Protein AF-A0AAE7M6X0-F1 (afdb_monomer)

pLDDT: mean 81.27, std 18.71, range [42.62, 98.19]

Sequence (92 aa):
MRTLSTLLLATTAGLGLSAALPASGWAAGDDGMIQRLCLAGFNAAMSHAGKTPPAGMGSYTCNCFLDEVNSGASIQSAQDSCKQKAAARYKV

Structure (mmCIF, N/CA/C/O backbone):
data_AF-A0AAE7M6X0-F1
#
_entry.id   AF-A0AAE7M6X0-F1
#
loop_
_atom_site.group_PDB
_atom_site.id
_atom_site.type_symbol
_atom_site.label_atom_id
_atom_site.label_alt_id
_atom_site.label_comp_id
_atom_site.label_asym_id
_atom_site.label_entity_id
_atom_site.label_seq_id
_atom_site.pdbx_PDB_ins_code
_atom_site.Cartn_x
_atom_site.Cartn_y
_atom_site.Cartn_z
_atom_site.occupancy
_atom_site.B_iso_or_equiv
_atom_site.auth_seq_id
_atom_site.auth_comp_id
_atom_site.auth_asym_id
_atom_site.auth_atom_id
_atom_site.pdbx_PDB_model_num
ATOM 1 N N . MET A 1 1 ? 68.301 9.874 11.153 1.00 42.62 1 MET A N 1
ATOM 2 C CA . MET A 1 1 ? 68.997 9.091 10.113 1.00 42.62 1 MET A CA 1
ATOM 3 C C . MET A 1 1 ? 68.007 8.082 9.552 1.00 42.62 1 MET A C 1
ATOM 5 O O . MET A 1 1 ? 67.497 7.289 10.321 1.00 42.62 1 MET A O 1
ATOM 9 N N . ARG A 1 2 ? 67.717 8.201 8.248 1.00 51.09 2 ARG A N 1
ATOM 10 C CA . ARG A 1 2 ? 67.177 7.188 7.319 1.00 51.09 2 ARG A CA 1
ATOM 11 C C . ARG A 1 2 ? 65.987 6.328 7.779 1.00 51.09 2 ARG A C 1
ATOM 13 O O . ARG A 1 2 ? 66.167 5.303 8.418 1.00 51.09 2 ARG A O 1
ATOM 20 N N . THR A 1 3 ? 64.811 6.633 7.233 1.00 49.47 3 THR A N 1
ATOM 21 C CA . THR A 1 3 ? 64.246 5.823 6.128 1.00 49.47 3 THR A CA 1
ATOM 22 C C . THR A 1 3 ? 63.075 6.557 5.463 1.00 49.47 3 THR A C 1
ATOM 24 O O . THR A 1 3 ? 61.915 6.421 5.826 1.00 49.47 3 THR A O 1
ATOM 27 N N . LEU A 1 4 ? 63.427 7.360 4.453 1.00 58.53 4 LEU A N 1
ATOM 28 C CA . LEU A 1 4 ? 62.615 7.565 3.254 1.00 58.53 4 LEU A CA 1
ATOM 29 C C . LEU A 1 4 ? 62.485 6.207 2.538 1.00 58.53 4 LEU A C 1
ATOM 31 O O . LEU A 1 4 ? 63.511 5.623 2.189 1.00 58.53 4 LEU A O 1
ATOM 35 N N . SER A 1 5 ? 61.270 5.719 2.302 1.00 51.59 5 SER A N 1
ATOM 36 C CA . SER A 1 5 ? 60.927 4.679 1.310 1.00 51.59 5 SER A CA 1
ATOM 37 C C . SER A 1 5 ? 59.420 4.466 1.380 1.00 51.59 5 SER A C 1
ATOM 39 O O . SER A 1 5 ? 58.912 4.190 2.455 1.00 51.59 5 SER A O 1
ATOM 41 N N . THR A 1 6 ? 58.600 4.548 0.347 1.00 56.00 6 THR A N 1
ATOM 42 C CA . THR A 1 6 ? 58.731 4.908 -1.066 1.00 56.00 6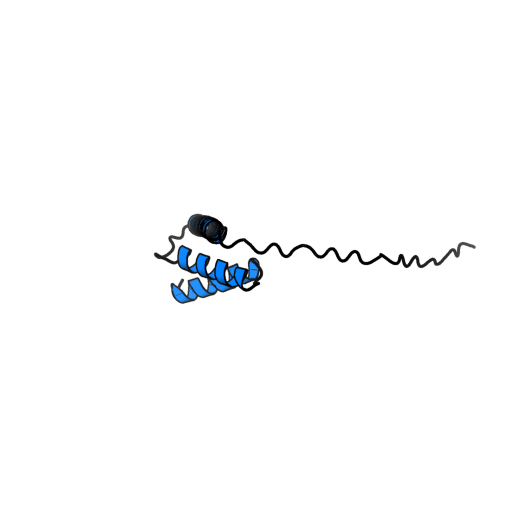 THR A CA 1
ATOM 43 C C . THR A 1 6 ? 57.272 4.996 -1.513 1.00 56.00 6 THR A C 1
ATOM 45 O O . THR A 1 6 ? 56.474 4.137 -1.134 1.00 56.00 6 THR A O 1
ATOM 48 N N . LEU A 1 7 ? 56.907 6.023 -2.284 1.00 63.38 7 LEU A N 1
ATOM 49 C CA . LEU A 1 7 ? 55.666 6.011 -3.058 1.00 63.38 7 LEU A CA 1
ATOM 50 C C . LEU A 1 7 ? 55.588 4.691 -3.833 1.00 63.38 7 LEU A C 1
ATOM 52 O O . LEU A 1 7 ? 56.574 4.329 -4.467 1.00 63.38 7 LEU A O 1
ATOM 56 N N . LEU A 1 8 ? 54.417 4.059 -3.887 1.00 54.94 8 LEU A N 1
ATOM 57 C CA . LEU A 1 8 ? 53.976 3.421 -5.123 1.00 54.94 8 LEU A CA 1
ATOM 58 C C . LEU A 1 8 ? 52.445 3.410 -5.169 1.00 54.94 8 LEU A C 1
ATOM 60 O O . LEU A 1 8 ? 51.774 2.641 -4.483 1.00 54.94 8 LEU A O 1
ATOM 64 N N . LEU A 1 9 ? 51.911 4.318 -5.985 1.00 53.41 9 LEU A N 1
ATOM 65 C CA . LEU A 1 9 ? 50.563 4.246 -6.526 1.00 53.41 9 LEU A CA 1
ATOM 66 C C . LEU A 1 9 ? 50.438 2.918 -7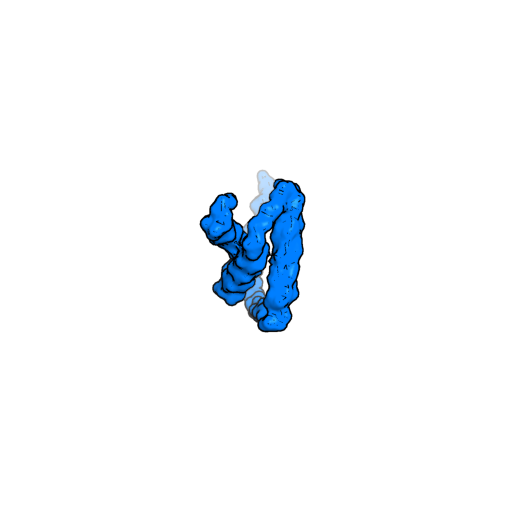.281 1.00 53.41 9 LEU A C 1
ATOM 68 O O . LEU A 1 9 ? 51.044 2.754 -8.336 1.00 53.41 9 LEU A O 1
ATOM 72 N N . ALA A 1 10 ? 49.635 1.991 -6.770 1.00 49.94 10 ALA A N 1
ATOM 73 C CA . ALA A 1 10 ? 49.130 0.884 -7.567 1.00 49.94 10 ALA A CA 1
ATOM 74 C C . ALA A 1 10 ? 47.688 1.212 -7.965 1.00 49.94 10 ALA A C 1
ATOM 76 O O . ALA A 1 10 ? 46.729 0.798 -7.321 1.00 49.94 10 ALA A O 1
ATOM 77 N N . THR A 1 11 ? 47.542 2.008 -9.025 1.00 58.22 11 THR A N 1
ATOM 78 C CA . THR A 1 11 ? 46.300 2.100 -9.794 1.00 58.22 11 THR A CA 1
ATOM 79 C C . THR A 1 11 ? 46.089 0.760 -10.492 1.00 58.22 11 THR A C 1
ATOM 81 O O . THR A 1 11 ? 46.546 0.555 -11.617 1.00 58.22 11 THR A O 1
ATOM 84 N N . THR A 1 12 ? 45.446 -0.188 -9.817 1.00 57.78 12 THR A N 1
ATOM 85 C CA . THR A 1 12 ? 44.936 -1.382 -10.482 1.00 57.78 12 THR A CA 1
ATOM 86 C C . THR A 1 12 ? 43.722 -0.965 -11.300 1.00 57.78 12 THR A C 1
ATOM 88 O O . THR A 1 12 ? 42.656 -0.648 -10.777 1.00 57.78 12 THR A O 1
ATOM 91 N N . ALA A 1 13 ? 43.917 -0.919 -12.617 1.00 57.31 13 ALA A N 1
ATOM 92 C CA . ALA A 1 13 ? 42.849 -0.879 -13.599 1.00 57.31 13 ALA A CA 1
ATOM 93 C C . ALA A 1 13 ? 41.968 -2.124 -13.404 1.00 57.31 13 ALA A C 1
ATOM 95 O O . ALA A 1 13 ? 42.250 -3.199 -13.930 1.00 57.31 13 ALA A O 1
ATOM 96 N N . GLY A 1 14 ? 40.928 -1.991 -12.584 1.00 54.75 14 GLY A N 1
ATOM 97 C CA . GLY A 1 14 ? 39.868 -2.979 -12.480 1.00 54.75 14 GLY A CA 1
ATOM 98 C C . GLY A 1 14 ? 39.038 -2.916 -13.752 1.00 54.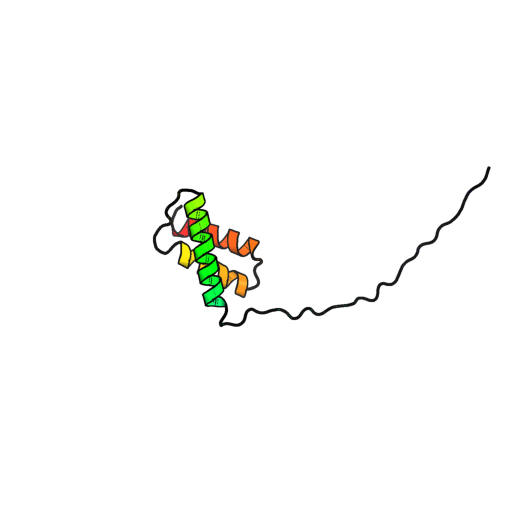75 14 GLY A C 1
ATOM 99 O O . GLY A 1 14 ? 38.271 -1.974 -13.938 1.00 54.75 14 GLY A O 1
ATOM 100 N N . LEU A 1 15 ? 39.228 -3.898 -14.636 1.00 53.41 15 LEU A N 1
ATOM 101 C CA . LEU A 1 15 ? 38.324 -4.191 -15.743 1.00 53.41 15 LEU A CA 1
ATOM 102 C C . LEU A 1 15 ? 36.883 -4.149 -15.223 1.00 53.41 15 LEU A C 1
ATOM 104 O O . LEU A 1 15 ? 36.499 -4.952 -14.372 1.00 53.41 15 LEU A O 1
ATOM 108 N N . GLY A 1 16 ? 36.109 -3.192 -15.734 1.00 55.94 16 GLY A N 1
ATOM 109 C CA . GLY A 1 16 ? 34.685 -3.070 -15.474 1.00 55.94 16 GLY A CA 1
ATOM 110 C C . GLY A 1 16 ? 33.966 -4.315 -15.971 1.00 55.94 16 GLY A C 1
ATOM 111 O O . GLY A 1 16 ? 33.645 -4.433 -17.151 1.00 55.94 16 GLY A O 1
ATOM 112 N N . LEU A 1 17 ? 33.717 -5.252 -15.061 1.00 53.84 17 LEU A N 1
ATOM 113 C CA . LEU A 1 17 ? 32.784 -6.341 -15.278 1.00 53.84 17 LEU A CA 1
ATOM 114 C C . LEU A 1 17 ? 31.380 -5.762 -15.096 1.00 53.84 17 LEU A C 1
ATOM 116 O O . LEU A 1 17 ? 30.787 -5.840 -14.022 1.00 53.84 17 LEU A O 1
ATOM 120 N N . SER A 1 18 ? 30.863 -5.125 -16.146 1.00 56.88 18 SER A N 1
ATOM 121 C CA . SER A 1 18 ? 29.448 -4.784 -16.252 1.00 56.88 18 SER A CA 1
ATOM 122 C C . SER A 1 18 ? 28.657 -6.084 -16.381 1.00 56.88 18 SER A C 1
ATOM 124 O O . SER A 1 18 ? 28.273 -6.495 -17.473 1.00 56.88 18 SER A O 1
ATOM 126 N N . ALA A 1 19 ? 28.448 -6.762 -15.252 1.00 56.19 19 ALA A N 1
ATOM 127 C CA . ALA A 1 19 ? 27.437 -7.791 -15.134 1.00 56.19 19 ALA A CA 1
ATOM 128 C C . ALA A 1 19 ? 26.087 -7.099 -15.347 1.00 56.19 19 ALA A C 1
ATOM 130 O O . ALA A 1 19 ? 25.531 -6.491 -14.433 1.00 56.19 19 ALA A O 1
ATOM 131 N N . ALA A 1 20 ? 25.594 -7.141 -16.584 1.00 58.84 20 ALA A N 1
ATOM 132 C CA . ALA A 1 20 ? 24.198 -6.891 -16.880 1.00 58.84 20 ALA A CA 1
ATOM 133 C C . ALA A 1 20 ? 23.399 -7.983 -16.160 1.00 58.84 20 ALA A C 1
ATOM 135 O O . ALA A 1 20 ? 23.180 -9.073 -16.688 1.00 58.84 20 ALA A O 1
ATOM 136 N N . LEU A 1 21 ? 23.055 -7.717 -14.898 1.00 59.22 21 LEU A N 1
ATOM 137 C CA . LEU A 1 21 ? 22.101 -8.517 -14.153 1.00 59.22 21 LEU A CA 1
ATOM 138 C C . LEU A 1 21 ? 20.808 -8.505 -14.975 1.00 59.22 21 LEU A C 1
ATOM 140 O O . LEU A 1 21 ? 20.339 -7.416 -15.323 1.00 59.22 21 LEU A O 1
ATOM 144 N N . PRO A 1 22 ? 20.247 -9.672 -15.331 1.00 50.47 22 PRO A N 1
ATOM 145 C CA . PRO A 1 22 ? 18.944 -9.694 -15.964 1.00 50.47 22 PRO A CA 1
ATOM 146 C C . PRO A 1 22 ? 17.986 -8.966 -15.024 1.00 50.47 22 PRO A C 1
ATOM 148 O O . PRO A 1 22 ? 17.914 -9.289 -13.837 1.00 50.47 22 PRO A O 1
ATOM 151 N N . ALA A 1 23 ? 17.295 -7.952 -15.544 1.00 56.88 23 ALA A N 1
ATOM 152 C CA . ALA A 1 23 ? 16.175 -7.352 -14.846 1.00 56.88 23 ALA A CA 1
ATOM 153 C C . ALA A 1 23 ? 15.168 -8.482 -14.618 1.00 56.88 23 ALA A C 1
ATOM 155 O O . ALA A 1 23 ? 14.490 -8.920 -15.547 1.00 56.88 23 ALA A O 1
ATOM 156 N N . SER A 1 24 ? 15.142 -9.025 -13.404 1.00 54.72 24 SER A N 1
ATOM 157 C CA . SER A 1 24 ? 14.154 -10.000 -12.973 1.00 54.72 24 SER A CA 1
ATOM 158 C C . SER A 1 24 ? 12.817 -9.273 -12.868 1.00 54.72 24 SER A C 1
ATOM 160 O O . SER A 1 24 ? 12.423 -8.839 -11.789 1.00 54.72 24 SER A O 1
ATOM 162 N N . GLY A 1 25 ? 12.166 -9.061 -14.010 1.00 56.44 25 GLY A N 1
ATOM 163 C CA . GLY A 1 25 ? 10.769 -8.664 -14.058 1.00 56.44 25 GLY A CA 1
ATOM 164 C C . GLY A 1 25 ? 9.939 -9.822 -13.524 1.00 56.44 25 GLY A C 1
ATOM 165 O O . GLY A 1 25 ? 10.076 -10.951 -14.002 1.00 56.44 25 GLY A O 1
ATOM 166 N N . TRP A 1 26 ? 9.129 -9.565 -12.499 1.00 58.47 26 TRP A N 1
ATOM 167 C CA . TRP A 1 26 ? 8.207 -10.562 -11.968 1.00 58.47 26 TRP A CA 1
ATOM 168 C C . TRP A 1 26 ? 7.235 -10.966 -13.078 1.00 58.47 26 TRP A C 1
ATOM 170 O O . TRP A 1 26 ? 6.663 -10.119 -13.765 1.00 58.47 26 TRP A O 1
ATOM 180 N N . ALA A 1 27 ? 7.110 -12.268 -13.327 1.00 55.84 27 ALA A N 1
ATOM 181 C CA . ALA A 1 27 ? 6.174 -12.767 -14.323 1.00 55.84 27 ALA A CA 1
ATOM 182 C C . ALA A 1 27 ? 4.742 -12.458 -13.859 1.00 55.84 27 ALA A C 1
ATOM 184 O O . ALA A 1 27 ? 4.435 -12.631 -12.686 1.00 55.84 27 ALA A O 1
ATOM 185 N N . ALA A 1 28 ? 3.843 -12.088 -14.775 1.00 55.62 28 ALA A N 1
ATOM 186 C CA . ALA A 1 28 ? 2.452 -11.698 -14.486 1.00 55.62 28 ALA A CA 1
ATOM 187 C C . ALA A 1 28 ? 1.598 -12.748 -13.719 1.00 55.62 28 ALA A C 1
ATOM 189 O O . ALA A 1 28 ? 0.463 -12.476 -13.342 1.00 55.62 28 ALA A O 1
ATOM 190 N N . GLY A 1 29 ? 2.114 -13.963 -13.491 1.00 53.53 29 GLY A N 1
ATOM 191 C CA . GLY A 1 29 ? 1.505 -14.967 -12.607 1.00 53.53 29 GLY A CA 1
ATOM 192 C C . GLY A 1 29 ? 1.844 -14.802 -11.116 1.00 53.53 29 GLY A C 1
ATOM 193 O O . GLY A 1 29 ? 1.145 -15.365 -10.275 1.00 53.53 29 GLY A O 1
ATOM 194 N N . ASP A 1 30 ? 2.883 -14.033 -10.778 1.00 61.97 30 ASP A N 1
ATOM 195 C CA . ASP A 1 30 ? 3.377 -13.828 -9.407 1.00 61.97 30 ASP A CA 1
ATOM 196 C C . ASP A 1 30 ? 2.573 -12.759 -8.647 1.00 61.97 30 ASP A C 1
ATOM 198 O O . ASP A 1 30 ? 2.482 -12.798 -7.419 1.00 61.97 30 ASP A O 1
ATOM 202 N N . ASP A 1 31 ? 1.893 -11.858 -9.368 1.00 66.00 31 ASP A N 1
ATOM 203 C CA . ASP A 1 31 ? 1.130 -10.743 -8.792 1.00 66.00 31 ASP A CA 1
ATOM 204 C C . ASP A 1 31 ? 0.104 -11.215 -7.749 1.00 66.00 31 ASP A C 1
ATOM 206 O O . ASP A 1 31 ? -0.040 -10.614 -6.684 1.00 66.00 31 ASP A O 1
ATOM 210 N N . GLY A 1 32 ? -0.568 -12.346 -7.996 1.00 78.94 32 GLY A N 1
ATOM 211 C CA . GLY A 1 32 ? -1.527 -12.928 -7.053 1.00 78.94 32 GLY A CA 1
ATOM 212 C C . GLY A 1 32 ? -0.881 -13.489 -5.779 1.00 78.94 32 GLY A C 1
ATOM 213 O O . GLY A 1 32 ? -1.472 -13.416 -4.698 1.00 78.94 32 GLY A O 1
ATOM 214 N N . MET A 1 33 ? 0.337 -14.032 -5.872 1.00 85.69 33 MET A N 1
ATOM 215 C CA . MET A 1 33 ? 1.090 -14.513 -4.711 1.00 85.69 33 MET A CA 1
ATOM 216 C C . MET A 1 33 ? 1.632 -13.338 -3.896 1.00 85.69 33 MET A C 1
ATOM 218 O O . MET A 1 33 ? 1.447 -13.306 -2.676 1.00 85.69 33 MET A O 1
ATOM 222 N N . ILE A 1 34 ? 2.214 -12.340 -4.561 1.00 84.56 34 ILE A N 1
ATOM 223 C CA . ILE A 1 34 ? 2.711 -11.120 -3.922 1.00 84.56 34 ILE A CA 1
ATOM 224 C C . ILE A 1 34 ? 1.558 -10.372 -3.239 1.00 84.56 34 ILE A C 1
ATOM 226 O O . ILE A 1 34 ? 1.703 -9.937 -2.097 1.00 84.56 34 ILE A O 1
ATOM 230 N N . GLN A 1 35 ? 0.378 -10.298 -3.862 1.00 86.69 35 GLN A N 1
ATOM 231 C CA . GLN A 1 35 ? -0.809 -9.701 -3.246 1.00 86.69 35 GLN A CA 1
ATOM 232 C C . GLN A 1 35 ? -1.204 -10.414 -1.947 1.00 86.69 35 GLN A C 1
ATOM 234 O O . GLN A 1 35 ? -1.476 -9.760 -0.938 1.00 86.69 35 GLN A O 1
ATOM 239 N N . ARG A 1 36 ? -1.226 -11.754 -1.945 1.00 90.44 36 ARG A N 1
ATOM 240 C CA . ARG A 1 36 ? -1.558 -12.549 -0.751 1.00 90.44 36 ARG A CA 1
ATOM 241 C C . ARG A 1 36 ? -0.527 -12.370 0.357 1.00 90.44 36 ARG A C 1
ATOM 243 O O . ARG A 1 36 ? -0.913 -12.218 1.515 1.00 90.44 36 ARG A O 1
ATOM 250 N N . LEU A 1 37 ? 0.758 -12.353 0.010 1.00 92.50 37 LEU A N 1
ATOM 251 C CA . LEU A 1 37 ? 1.843 -12.093 0.957 1.00 92.50 37 LEU A CA 1
ATOM 252 C C . LEU A 1 37 ? 1.755 -10.679 1.533 1.00 92.50 37 LEU A C 1
ATOM 254 O O . LEU A 1 37 ? 1.863 -10.505 2.746 1.00 92.50 37 LEU A O 1
ATOM 258 N N . CYS A 1 38 ? 1.478 -9.683 0.691 1.00 94.31 38 CYS A N 1
ATOM 259 C CA . CYS A 1 38 ? 1.233 -8.321 1.141 1.00 94.31 38 CYS A CA 1
ATOM 260 C C . CYS A 1 38 ? 0.061 -8.270 2.125 1.00 94.31 38 CYS A C 1
ATOM 262 O O . CYS A 1 38 ? 0.187 -7.678 3.195 1.00 94.31 38 CYS A O 1
ATOM 264 N N . LEU A 1 39 ? -1.060 -8.924 1.806 1.00 94.44 39 LEU A N 1
ATOM 265 C CA . LEU A 1 39 ? -2.240 -8.920 2.668 1.00 94.44 39 LEU A CA 1
ATOM 266 C C . LEU A 1 39 ? -1.950 -9.595 4.016 1.00 94.44 39 LEU A C 1
ATOM 268 O O . LEU A 1 39 ? -2.373 -9.099 5.060 1.00 94.44 39 LEU A O 1
ATOM 272 N N . ALA A 1 40 ? -1.199 -10.697 4.010 1.00 95.38 40 ALA A N 1
ATOM 273 C CA . ALA A 1 40 ? -0.758 -11.367 5.227 1.00 95.38 40 ALA A CA 1
ATOM 274 C C . ALA A 1 40 ? 0.135 -10.452 6.083 1.00 95.38 40 ALA A C 1
ATOM 276 O O . ALA A 1 40 ? -0.113 -10.305 7.279 1.00 95.38 40 ALA A O 1
ATOM 277 N N . GLY A 1 41 ? 1.118 -9.782 5.470 1.00 94.38 41 GLY A N 1
ATOM 278 C CA . GLY A 1 41 ? 1.984 -8.818 6.152 1.00 94.38 41 GLY A CA 1
ATOM 279 C C . GLY A 1 4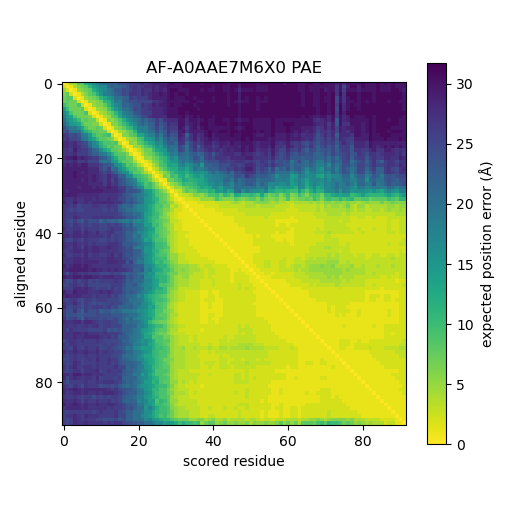1 ? 1.215 -7.619 6.711 1.00 94.38 41 GLY A C 1
ATOM 280 O O . GLY A 1 41 ? 1.430 -7.220 7.854 1.00 94.38 41 GLY A O 1
ATOM 281 N N . PHE A 1 42 ? 0.260 -7.088 5.946 1.00 95.12 42 PHE A N 1
ATOM 282 C CA . PHE A 1 42 ? -0.637 -6.023 6.387 1.00 95.12 42 PHE A CA 1
ATOM 283 C C . PHE A 1 42 ? -1.452 -6.449 7.616 1.00 95.12 42 PHE A C 1
ATOM 285 O O . PHE A 1 42 ? -1.459 -5.747 8.627 1.00 95.12 42 PHE A O 1
ATOM 292 N N . ASN A 1 43 ? -2.095 -7.618 7.565 1.00 94.69 43 ASN A N 1
ATOM 293 C CA . ASN A 1 43 ? -2.891 -8.133 8.680 1.00 94.69 43 ASN A CA 1
ATOM 294 C C . ASN A 1 43 ? -2.031 -8.393 9.924 1.00 94.69 43 ASN A C 1
ATOM 296 O O . ASN A 1 43 ? -2.450 -8.065 11.033 1.00 94.69 43 ASN A O 1
ATOM 300 N N . ALA A 1 44 ? -0.816 -8.919 9.748 1.00 96.31 44 ALA A N 1
ATOM 301 C CA . ALA A 1 44 ? 0.131 -9.113 10.840 1.00 96.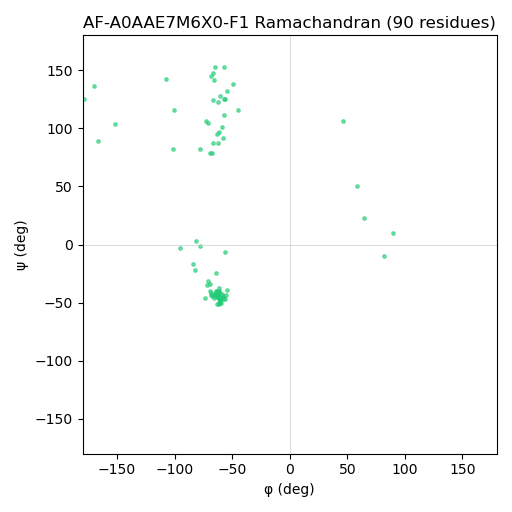31 44 ALA A CA 1
ATOM 302 C C . ALA A 1 44 ? 0.534 -7.780 11.489 1.00 96.31 44 ALA A C 1
ATOM 304 O O . ALA A 1 44 ? 0.512 -7.669 12.713 1.00 96.31 44 ALA A O 1
ATOM 305 N N . ALA A 1 45 ? 0.831 -6.748 10.691 1.00 94.19 45 ALA A N 1
ATOM 306 C CA . ALA A 1 45 ? 1.171 -5.420 11.198 1.00 94.19 45 ALA A CA 1
ATOM 307 C C . ALA A 1 45 ? 0.004 -4.776 11.967 1.00 94.19 45 ALA A C 1
ATOM 309 O O . ALA A 1 45 ? 0.204 -4.218 13.045 1.00 94.19 45 ALA A O 1
ATOM 310 N N . MET A 1 46 ? -1.222 -4.897 11.452 1.00 94.69 46 MET A N 1
ATOM 311 C CA . MET A 1 46 ? -2.419 -4.393 12.130 1.00 94.69 46 MET A CA 1
ATOM 312 C C . MET A 1 46 ? -2.683 -5.133 13.444 1.00 94.69 46 MET A C 1
ATOM 314 O O . MET A 1 46 ? -2.910 -4.493 14.471 1.00 94.69 46 MET A O 1
ATOM 318 N N . SER A 1 47 ? -2.567 -6.465 13.439 1.00 96.31 47 SER A N 1
ATOM 319 C CA . SER A 1 47 ? -2.700 -7.287 14.645 1.00 96.31 47 SER A CA 1
ATOM 320 C C . SER A 1 47 ? -1.629 -6.955 15.681 1.00 96.31 47 SER A C 1
ATOM 322 O O . SER A 1 47 ? -1.945 -6.844 16.862 1.00 96.31 47 SER A O 1
ATOM 324 N N . HIS A 1 48 ? -0.378 -6.766 15.256 1.00 96.31 48 HIS A N 1
ATOM 325 C CA . HIS A 1 48 ? 0.716 -6.357 16.135 1.00 96.31 48 HIS A CA 1
ATOM 326 C C . HIS A 1 48 ? 0.453 -4.984 16.768 1.00 96.31 48 HIS A C 1
ATOM 328 O O . HIS A 1 48 ? 0.736 -4.779 17.944 1.00 96.31 48 HIS A O 1
ATOM 334 N N . ALA A 1 49 ? -0.154 -4.064 16.014 1.00 94.00 49 ALA A N 1
ATOM 335 C CA . ALA A 1 49 ? -0.563 -2.753 16.505 1.00 94.00 49 ALA A CA 1
ATOM 336 C C . ALA A 1 49 ? -1.858 -2.771 17.346 1.00 94.00 49 ALA A C 1
ATOM 338 O O . ALA A 1 49 ? -2.300 -1.709 17.783 1.00 94.00 49 ALA A O 1
ATOM 339 N N . GLY A 1 50 ? -2.504 -3.929 17.534 1.00 96.50 50 GLY A N 1
ATOM 340 C CA . GLY A 1 50 ? -3.796 -4.033 18.220 1.00 96.50 50 GLY A CA 1
ATOM 341 C C . GLY A 1 50 ? -4.939 -3.316 17.492 1.00 96.50 50 GLY A C 1
ATOM 342 O O . GLY A 1 50 ? -5.923 -2.923 18.117 1.00 96.50 50 GLY A O 1
ATOM 343 N N . LYS A 1 51 ? -4.811 -3.102 16.177 1.00 92.88 51 LYS A N 1
ATOM 344 C CA . LYS A 1 51 ? -5.787 -2.378 15.357 1.00 92.88 51 LYS A CA 1
ATOM 345 C C . LYS A 1 51 ? -6.558 -3.336 14.459 1.00 92.88 51 LYS A C 1
ATOM 347 O O . LYS A 1 51 ? -5.990 -4.249 13.869 1.00 92.88 51 LYS A O 1
ATOM 352 N N . THR A 1 52 ? -7.847 -3.058 14.281 1.00 94.12 52 THR A N 1
ATOM 353 C CA . THR A 1 52 ? -8.666 -3.715 13.255 1.00 94.12 52 THR A CA 1
ATOM 354 C C . THR A 1 52 ? -8.794 -2.778 12.052 1.00 94.12 52 THR A C 1
ATOM 356 O O . THR A 1 52 ? -9.350 -1.689 12.203 1.00 94.12 52 THR A O 1
ATOM 359 N N . PRO A 1 53 ? -8.262 -3.142 10.872 1.00 93.56 53 PRO A N 1
ATOM 360 C CA . PRO A 1 53 ? -8.375 -2.312 9.680 1.00 93.56 53 PRO A CA 1
ATOM 361 C C . PRO A 1 53 ? -9.832 -2.257 9.183 1.00 93.56 53 PRO A C 1
ATOM 363 O O . PRO A 1 53 ? -10.531 -3.272 9.240 1.00 93.56 53 PRO A O 1
ATOM 366 N N . PRO A 1 54 ? -10.292 -1.118 8.633 1.00 95.00 54 PRO A N 1
ATOM 367 C CA . PRO A 1 54 ? -11.558 -1.049 7.912 1.00 95.00 54 PRO A CA 1
ATOM 368 C C . PRO A 1 54 ? -11.615 -2.040 6.743 1.00 95.00 54 PRO A C 1
ATOM 370 O O . PRO A 1 54 ? -10.594 -2.371 6.126 1.00 95.00 54 PRO A O 1
ATOM 373 N N . ALA A 1 55 ? -12.827 -2.474 6.393 1.00 94.38 55 ALA A N 1
ATOM 374 C CA . ALA A 1 55 ? -13.047 -3.369 5.263 1.00 94.38 55 ALA A CA 1
ATOM 375 C C . ALA A 1 55 ? -12.446 -2.789 3.968 1.00 94.38 55 ALA A C 1
ATOM 377 O O . ALA A 1 55 ? -12.635 -1.618 3.642 1.00 94.38 55 ALA A O 1
ATOM 378 N N . GLY A 1 56 ? -11.699 -3.618 3.236 1.00 94.31 56 GLY A N 1
ATOM 379 C CA . GLY A 1 56 ? -11.047 -3.236 1.980 1.00 94.31 56 GLY A CA 1
ATOM 380 C C . GLY A 1 56 ? -9.714 -2.490 2.121 1.00 94.31 56 GLY A C 1
ATOM 381 O O . GLY A 1 56 ? -9.009 -2.350 1.119 1.00 94.31 56 GLY A O 1
ATOM 382 N N . MET A 1 57 ? -9.310 -2.059 3.325 1.00 96.38 57 MET A N 1
ATOM 383 C CA . MET A 1 57 ? -8.061 -1.304 3.513 1.00 96.38 57 MET A CA 1
ATOM 384 C C .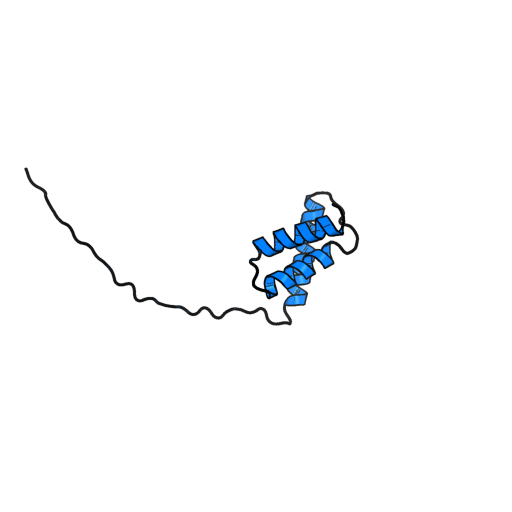 MET A 1 57 ? -6.818 -2.108 3.123 1.00 96.38 57 MET A C 1
ATOM 386 O O . MET A 1 57 ? -5.964 -1.591 2.401 1.00 96.38 57 MET A O 1
ATOM 390 N N . GLY A 1 58 ? -6.740 -3.379 3.526 1.00 95.50 58 GLY A N 1
ATOM 391 C CA . GLY A 1 58 ? -5.623 -4.257 3.165 1.00 95.50 58 GLY A CA 1
ATOM 392 C C . GLY A 1 58 ? -5.515 -4.466 1.656 1.00 95.50 58 GLY A C 1
ATOM 393 O O . GLY A 1 58 ? -4.466 -4.210 1.073 1.00 95.50 58 GLY A O 1
ATOM 394 N N . SER A 1 59 ? -6.620 -4.838 1.001 1.00 95.19 59 SER A N 1
ATOM 395 C CA . SER A 1 59 ? -6.644 -5.066 -0.450 1.00 95.19 59 SER A CA 1
ATOM 396 C C . SER A 1 59 ? -6.286 -3.808 -1.241 1.00 95.19 59 SER A C 1
ATOM 398 O O . SER A 1 59 ? -5.505 -3.881 -2.184 1.00 95.19 59 SER A O 1
ATOM 400 N N . TYR A 1 60 ? -6.804 -2.643 -0.836 1.00 96.44 60 TYR A N 1
ATOM 401 C CA . TYR A 1 60 ? -6.448 -1.364 -1.455 1.00 96.44 60 TYR A CA 1
ATOM 402 C C . TYR A 1 60 ? -4.950 -1.067 -1.325 1.00 96.44 60 TYR A C 1
ATOM 404 O O . TYR A 1 60 ? -4.297 -0.743 -2.315 1.00 96.44 60 TYR A O 1
ATOM 412 N N . THR A 1 61 ? -4.404 -1.213 -0.115 1.00 96.62 61 THR A N 1
ATOM 413 C CA . THR A 1 61 ? -2.988 -0.938 0.163 1.00 96.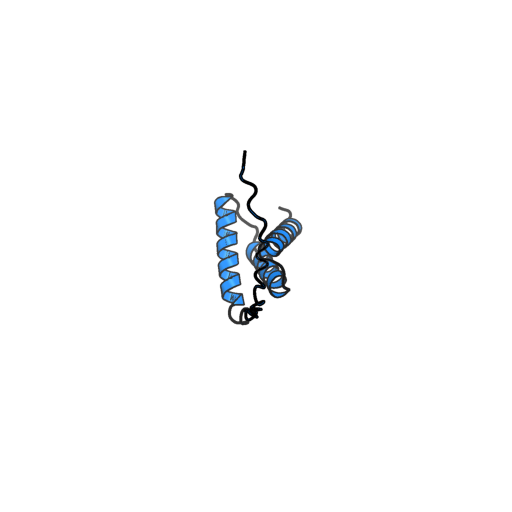62 61 THR A CA 1
ATOM 414 C C . THR A 1 61 ? -2.083 -1.873 -0.639 1.00 96.62 61 THR A C 1
ATOM 416 O O . THR A 1 61 ? -1.100 -1.423 -1.219 1.00 96.62 61 THR A O 1
ATOM 419 N N . CYS A 1 62 ? -2.442 -3.155 -0.735 1.00 96.25 62 CYS A N 1
ATOM 420 C CA . CYS A 1 62 ? -1.665 -4.144 -1.477 1.00 96.25 62 CYS A CA 1
ATOM 421 C C . CYS A 1 62 ? -1.745 -3.988 -2.994 1.00 96.25 62 CYS A C 1
ATOM 423 O O . CYS A 1 62 ? -0.742 -4.192 -3.670 1.00 96.25 62 CYS A O 1
ATOM 425 N N . ASN A 1 63 ? -2.894 -3.570 -3.529 1.00 95.88 63 ASN A N 1
ATOM 426 C CA . ASN A 1 63 ? -3.007 -3.228 -4.947 1.00 95.88 63 ASN A CA 1
ATOM 427 C C . ASN A 1 63 ? -2.171 -2.000 -5.295 1.00 95.88 63 ASN A C 1
ATOM 429 O O . ASN A 1 63 ? -1.468 -2.013 -6.296 1.00 95.88 63 ASN A O 1
ATOM 433 N N . CYS A 1 64 ? -2.210 -0.969 -4.447 1.00 97.19 64 CYS A N 1
ATOM 434 C CA . CYS A 1 64 ? -1.347 0.196 -4.606 1.00 97.19 64 CYS A CA 1
ATOM 435 C C . CYS A 1 64 ? 0.133 -0.206 -4.599 1.00 97.19 64 CYS A C 1
ATOM 437 O O . CYS A 1 64 ? 0.895 0.243 -5.446 1.00 97.19 64 CYS A O 1
ATOM 439 N N . PHE A 1 65 ? 0.534 -1.067 -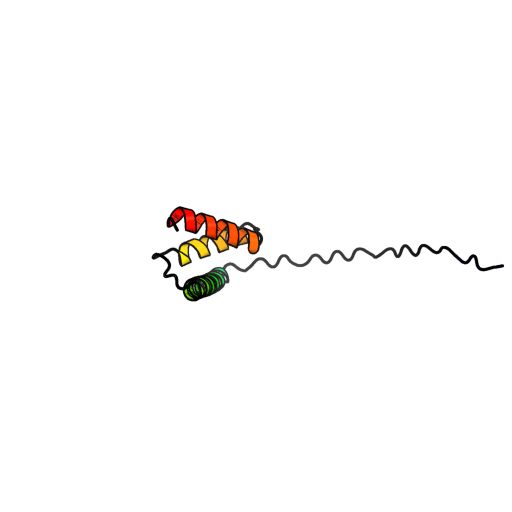3.659 1.00 96.12 65 PHE A N 1
ATOM 440 C CA . PHE A 1 65 ? 1.918 -1.516 -3.552 1.00 96.12 65 PHE A CA 1
ATOM 441 C C . PHE A 1 65 ? 2.369 -2.236 -4.826 1.00 96.12 65 PHE A C 1
ATOM 443 O O . PHE A 1 65 ? 3.404 -1.890 -5.380 1.00 96.12 65 PHE A O 1
ATOM 450 N N . LEU A 1 66 ? 1.574 -3.187 -5.320 1.00 94.06 66 LEU A N 1
ATOM 451 C CA . LEU A 1 66 ? 1.872 -3.883 -6.572 1.00 94.06 66 LEU A CA 1
ATOM 452 C C . LEU A 1 66 ? 1.996 -2.926 -7.758 1.00 94.06 66 LEU A C 1
ATOM 454 O O . LEU A 1 66 ? 2.944 -3.040 -8.525 1.00 94.06 66 LEU A O 1
ATOM 458 N N . ASP A 1 67 ? 1.080 -1.967 -7.881 1.00 94.88 67 ASP A N 1
ATOM 459 C CA . ASP A 1 67 ? 1.086 -0.969 -8.954 1.00 94.88 67 ASP A CA 1
ATOM 460 C C . ASP A 1 67 ? 2.361 -0.109 -8.946 1.00 94.88 67 ASP A C 1
ATOM 462 O O . ASP A 1 67 ? 3.026 0.037 -9.973 1.00 94.88 67 ASP A O 1
ATOM 466 N N . GLU A 1 68 ? 2.762 0.404 -7.779 1.00 95.50 68 GLU A N 1
ATOM 467 C CA . GLU A 1 68 ? 3.962 1.238 -7.675 1.00 95.50 68 GLU A CA 1
ATOM 468 C C . GLU A 1 68 ? 5.241 0.446 -7.933 1.00 95.50 68 GLU A C 1
ATOM 470 O O . GLU A 1 68 ? 6.139 0.922 -8.629 1.00 95.50 68 GLU A O 1
ATOM 475 N N . VAL A 1 69 ? 5.327 -0.773 -7.406 1.00 93.56 69 VAL A N 1
ATOM 476 C CA . VAL A 1 69 ? 6.507 -1.614 -7.594 1.00 93.56 69 VAL A CA 1
ATOM 477 C C . VAL A 1 69 ? 6.606 -2.079 -9.059 1.00 93.56 69 VAL A C 1
ATOM 479 O O . VAL A 1 69 ? 7.688 -2.005 -9.643 1.00 93.56 69 VAL A O 1
ATOM 482 N N . ASN A 1 70 ? 5.491 -2.436 -9.705 1.00 91.50 70 ASN A N 1
ATOM 483 C CA . ASN A 1 70 ? 5.455 -2.719 -11.147 1.00 91.50 70 ASN A CA 1
ATOM 484 C C . ASN A 1 70 ? 5.782 -1.480 -12.001 1.00 91.50 70 ASN A C 1
ATOM 486 O O . ASN A 1 70 ? 6.305 -1.612 -13.106 1.00 91.50 70 ASN A O 1
ATOM 490 N N . SER A 1 71 ? 5.555 -0.276 -11.469 1.00 94.25 71 SER A N 1
ATOM 491 C CA . SER A 1 71 ? 5.967 0.998 -12.076 1.00 94.25 71 SER A CA 1
ATOM 492 C C . SER A 1 71 ? 7.438 1.364 -11.811 1.00 94.25 71 SER A C 1
ATOM 494 O O . SER A 1 71 ? 7.891 2.434 -12.217 1.00 94.25 71 SER A O 1
ATOM 496 N N . GLY A 1 72 ? 8.203 0.494 -11.141 1.00 93.94 72 GLY A N 1
ATOM 497 C CA . GLY A 1 72 ? 9.631 0.678 -10.871 1.00 93.94 72 GLY A CA 1
ATOM 498 C C . GLY A 1 72 ? 9.953 1.403 -9.563 1.00 93.94 72 GLY A C 1
ATOM 499 O O . GLY A 1 72 ? 11.112 1.754 -9.333 1.00 93.94 72 GLY A O 1
ATOM 500 N N . ALA A 1 73 ? 8.968 1.635 -8.691 1.00 95.44 73 ALA A N 1
ATOM 501 C CA . ALA A 1 73 ? 9.232 2.174 -7.365 1.00 95.44 73 ALA A CA 1
ATOM 502 C C . ALA A 1 73 ? 10.013 1.168 -6.507 1.00 95.44 73 ALA A C 1
ATOM 504 O O . ALA A 1 73 ? 9.824 -0.048 -6.584 1.00 95.44 73 ALA A O 1
ATOM 505 N N . SER A 1 74 ? 10.868 1.682 -5.621 1.00 95.56 74 SER A N 1
ATOM 506 C CA . SER A 1 74 ? 11.491 0.843 -4.598 1.00 95.56 74 SER A CA 1
ATOM 507 C C . SER A 1 74 ? 10.434 0.300 -3.630 1.00 95.56 74 SER A C 1
ATOM 509 O O . SER A 1 74 ? 9.422 0.951 -3.365 1.00 95.56 74 SER A O 1
ATOM 511 N N . ILE A 1 75 ? 10.698 -0.860 -3.029 1.00 92.12 75 ILE A N 1
ATOM 512 C CA . ILE A 1 75 ? 9.801 -1.473 -2.038 1.00 92.12 75 ILE A CA 1
ATOM 513 C C . ILE A 1 75 ? 9.499 -0.504 -0.887 1.00 92.12 75 ILE A C 1
ATOM 515 O O . ILE A 1 75 ? 8.346 -0.364 -0.485 1.00 92.12 75 ILE A O 1
ATOM 519 N N . GLN A 1 76 ? 10.522 0.192 -0.384 1.00 94.94 76 GLN A N 1
ATOM 520 C CA . GLN A 1 76 ? 10.376 1.148 0.713 1.00 94.94 76 GLN A CA 1
ATOM 521 C C . GLN A 1 76 ? 9.471 2.320 0.307 1.00 94.94 76 GLN A C 1
ATOM 523 O O . GLN A 1 76 ? 8.487 2.599 0.988 1.00 94.94 76 GLN A O 1
ATOM 528 N N . SER A 1 77 ? 9.749 2.955 -0.840 1.00 97.19 77 SER A N 1
ATOM 529 C CA . SER A 1 77 ? 8.939 4.079 -1.328 1.00 97.19 77 SER A CA 1
ATOM 530 C C . SER A 1 77 ? 7.491 3.672 -1.604 1.00 97.19 77 SER A C 1
ATOM 532 O O . SER A 1 77 ? 6.581 4.415 -1.244 1.00 97.19 77 SER A O 1
ATOM 534 N N . ALA A 1 78 ? 7.274 2.479 -2.168 1.00 96.88 78 ALA A N 1
ATOM 535 C CA . ALA A 1 78 ? 5.940 1.953 -2.435 1.00 96.88 78 ALA A CA 1
ATOM 536 C C . ALA A 1 78 ? 5.151 1.707 -1.147 1.00 96.88 78 ALA A C 1
ATOM 538 O O . ALA A 1 78 ? 3.981 2.073 -1.040 1.00 96.88 78 ALA A O 1
ATOM 539 N N . GLN A 1 79 ? 5.792 1.133 -0.125 1.00 94.94 79 GLN A N 1
ATOM 540 C CA . GLN A 1 79 ? 5.158 0.961 1.179 1.00 94.94 79 GLN A CA 1
ATOM 541 C C . GLN A 1 79 ? 4.758 2.302 1.796 1.00 94.94 79 GLN A C 1
ATOM 543 O O . GLN A 1 79 ? 3.631 2.435 2.272 1.00 94.94 79 GLN A O 1
ATOM 548 N N . ASP A 1 80 ? 5.659 3.282 1.803 1.00 97.44 80 ASP A N 1
ATOM 549 C CA . ASP A 1 80 ? 5.412 4.572 2.447 1.00 97.44 80 ASP A CA 1
ATOM 550 C C . ASP A 1 80 ? 4.322 5.366 1.719 1.00 97.44 80 ASP A C 1
ATOM 552 O O . ASP A 1 80 ? 3.401 5.877 2.363 1.00 97.44 80 ASP A O 1
ATOM 556 N N . SER A 1 81 ? 4.369 5.406 0.385 1.00 98.19 81 SER A N 1
ATOM 557 C CA . SER A 1 81 ? 3.348 6.039 -0.4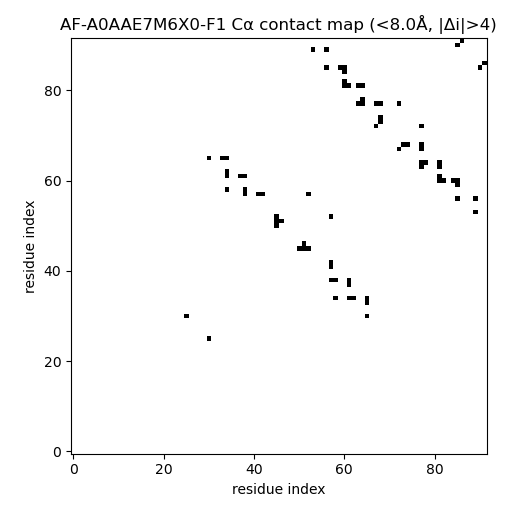56 1.00 98.19 81 SER A CA 1
ATOM 558 C C . SER A 1 81 ? 1.979 5.380 -0.270 1.00 98.19 81 SER A C 1
ATOM 560 O O . SER A 1 81 ? 0.982 6.048 0.023 1.00 98.19 81 SER A O 1
ATOM 562 N N . CYS A 1 82 ? 1.907 4.051 -0.361 1.00 97.75 82 CYS A N 1
ATOM 563 C CA . CYS A 1 82 ? 0.633 3.342 -0.295 1.00 97.75 82 CYS A CA 1
ATOM 564 C C . CYS A 1 82 ? 0.010 3.341 1.102 1.00 97.75 82 CYS A C 1
ATOM 566 O O . CYS A 1 82 ? -1.216 3.410 1.213 1.00 97.75 82 CYS A O 1
ATOM 568 N N . LYS A 1 83 ? 0.817 3.351 2.171 1.00 95.19 83 LYS A N 1
ATOM 569 C CA . LYS A 1 83 ? 0.322 3.581 3.538 1.00 95.19 83 LYS A CA 1
ATOM 570 C C . LYS A 1 83 ? -0.302 4.969 3.673 1.00 95.19 83 LYS A C 1
ATOM 572 O O . LYS A 1 83 ? -1.398 5.075 4.216 1.00 95.19 83 LYS A O 1
ATOM 577 N N . GLN A 1 84 ? 0.342 6.012 3.145 1.00 97.56 84 GLN A N 1
ATOM 578 C CA . GLN A 1 84 ? -0.196 7.380 3.171 1.00 97.56 84 GLN A CA 1
ATOM 579 C C . GLN A 1 84 ? -1.499 7.495 2.371 1.00 97.56 84 GLN A C 1
ATOM 581 O O . GLN A 1 84 ? -2.485 8.041 2.865 1.00 97.56 84 GLN A O 1
ATOM 586 N N . LYS A 1 85 ? -1.544 6.916 1.165 1.00 97.94 85 LYS A N 1
ATOM 587 C CA . LYS A 1 85 ? -2.762 6.852 0.341 1.00 97.94 85 LYS A CA 1
ATOM 588 C C . LYS A 1 85 ? -3.896 6.123 1.066 1.00 97.94 85 LYS A C 1
ATOM 590 O O . LYS A 1 85 ? -5.039 6.581 1.040 1.00 97.94 85 LYS A O 1
ATOM 595 N N . ALA A 1 86 ? -3.596 5.012 1.741 1.00 97.00 86 ALA A N 1
ATOM 596 C CA . ALA A 1 86 ? -4.576 4.275 2.532 1.00 97.00 86 ALA A CA 1
ATOM 597 C C . ALA A 1 86 ? -5.062 5.089 3.741 1.00 97.00 86 ALA A C 1
ATOM 599 O O . ALA A 1 86 ? -6.268 5.198 3.943 1.00 97.00 86 ALA A O 1
ATOM 600 N N . ALA A 1 87 ? -4.159 5.717 4.496 1.00 95.75 87 ALA A N 1
ATOM 601 C CA . ALA A 1 87 ? -4.507 6.588 5.617 1.00 95.75 87 ALA A CA 1
ATOM 602 C C . ALA A 1 87 ? -5.443 7.727 5.181 1.00 95.75 87 ALA A C 1
ATOM 604 O O . ALA A 1 87 ? -6.512 7.913 5.760 1.00 95.75 87 ALA A O 1
ATOM 605 N N . ALA A 1 88 ? -5.122 8.405 4.075 1.00 97.62 88 ALA A N 1
ATOM 606 C CA . ALA A 1 88 ? -5.966 9.454 3.508 1.00 97.62 88 ALA A CA 1
ATOM 607 C C . ALA A 1 88 ? -7.343 8.931 3.058 1.00 97.62 88 ALA A C 1
ATOM 609 O O . ALA A 1 88 ? -8.369 9.562 3.318 1.00 97.62 88 ALA A O 1
ATOM 610 N N . ARG A 1 89 ? -7.387 7.761 2.404 1.00 97.44 89 ARG A N 1
ATOM 611 C CA . ARG A 1 89 ? -8.631 7.161 1.896 1.00 97.44 89 ARG A CA 1
ATOM 612 C C . ARG A 1 89 ? -9.562 6.692 3.013 1.00 97.44 89 ARG A C 1
ATOM 614 O O . ARG A 1 89 ? -10.771 6.891 2.914 1.00 97.44 89 ARG A O 1
ATOM 621 N N . TYR A 1 90 ? -9.011 6.047 4.037 1.00 95.00 90 TYR A N 1
ATOM 622 C CA . TYR A 1 90 ? -9.769 5.446 5.137 1.00 95.00 90 TYR A CA 1
ATOM 623 C C . TYR A 1 90 ? -9.881 6.358 6.366 1.00 95.00 90 TYR A C 1
ATOM 625 O O . TYR A 1 90 ? -10.610 6.016 7.292 1.00 95.00 90 TYR A O 1
ATOM 633 N N . LYS A 1 91 ? -9.238 7.534 6.332 1.00 93.94 91 LYS A N 1
ATOM 634 C CA . LYS A 1 91 ? -9.250 8.569 7.377 1.00 93.94 91 LYS A CA 1
ATOM 635 C C . LYS A 1 91 ? -8.742 8.047 8.727 1.00 93.94 91 LYS A C 1
ATOM 637 O O . LYS A 1 91 ? -9.414 8.211 9.745 1.00 93.94 91 LYS A O 1
ATOM 642 N N . VAL A 1 92 ? -7.575 7.399 8.704 1.00 83.06 92 VAL A N 1
ATOM 643 C CA . VAL A 1 92 ? -6.904 6.791 9.871 1.00 83.06 92 VAL A CA 1
ATOM 644 C C . VAL A 1 92 ? -5.503 7.333 10.096 1.00 83.06 92 VAL A C 1
ATOM 646 O O . VAL A 1 92 ? -4.927 7.877 9.129 1.00 83.06 92 VAL A O 1
#

Radius of gyration: 23.94 Å; Cα contacts (8 Å, |Δi|>4): 40; chains: 1; bounding box: 82×24×35 Å

Foldseek 3Di:
DDDDDDDDDPPPPDDPPPPPDPPPDPDPVCLVVQLVVQLVVVVVVCVVVVHDDPPCLSNQLSVQLSVVVNVVDDSVVSNVVSVVVSCVVRVD

Solvent-accessible surface area (backbone atoms only — not comparable to full-atom values): 5753 Å² total; per-residue (Å²): 134,88,81,90,81,73,93,75,88,78,83,73,82,72,78,81,77,78,74,79,68,76,82,82,69,79,57,89,78,47,56,66,54,53,40,52,51,41,36,52,52,46,52,50,53,31,55,75,69,74,44,85,78,63,91,62,48,52,60,52,31,30,50,44,29,52,53,34,40,76,70,69,42,51,71,66,58,19,50,56,52,23,50,50,54,42,27,67,74,72,73,102

Mean predicted aligned error: 13.19 Å

Secondary structure (DSSP, 8-state):
------------------------PPPTTSHHHHHHHHHHHHHHHHHHTT--PPTTHHHHHHHHHHHHHHTT--HHHHHHHHHHHHHHHHT-